Protein AF-A0A842NK48-F1 (afdb_monomer_lite)

Secondary structure (DSSP, 8-state):
--HHHHHHHHHHHHHHHHHHHHHHHHHH--HHHHHHHHHHHHHHHHHHHHHHHHHHHTSPP-TT-TT-TTHHHHHHHHHHHHHHHHHHHHHHHHHHHHHHS----TTHHHHHHHHHHHHHHHHHHHTT--

Sequence (130 aa):
MDNRVAALVAVGGGLVIFAVKLGAWYISGSIALLSDALESIINIVASCLMLYSVYVSARPADDEHHYGHQKVEYITSLAEGGLIITAAIFIIHTALERLSKPVPITSVGSAVGINLFATALNGGQGSTDT

Foldseek 3Di:
DPPVVLLVCQLVLLVVLLVLLVVLCVVQVDLVSVLVSLVSVLSNQLSVQVVVLVVQQPDDDDPVHPPGSNCSNVVSVVVSVVSNVVSVVVSVVVVVVCVVPPDPRDCPPVSVVSVVVSVVSVVVSVVVPD

Radius of gyration: 18.39 Å; chains: 1; bounding box: 35×31×52 Å

pLDDT: mean 70.14, std 11.09, range [41.75, 91.06]

Structure (mmCIF, N/CA/C/O backbone):
data_AF-A0A842NK48-F1
#
_entry.id   AF-A0A842NK48-F1
#
loop_
_atom_site.group_PDB
_atom_site.id
_atom_site.type_symbol
_atom_site.label_atom_id
_atom_site.label_alt_id
_atom_site.label_comp_id
_atom_site.label_asym_id
_atom_site.label_entity_id
_atom_site.label_seq_id
_atom_site.pdbx_PDB_ins_code
_atom_site.Cartn_x
_atom_site.Cartn_y
_atom_site.Cartn_z
_atom_site.occupancy
_atom_site.B_iso_or_equiv
_atom_site.auth_seq_id
_atom_site.auth_comp_id
_atom_site.auth_asym_id
_atom_site.auth_atom_id
_atom_site.pdbx_PDB_model_num
ATOM 1 N N . MET A 1 1 ? 12.070 -18.697 -14.644 1.00 51.22 1 MET A N 1
ATOM 2 C CA . MET A 1 1 ? 10.630 -18.397 -14.802 1.00 51.22 1 MET A CA 1
ATOM 3 C C . MET A 1 1 ? 10.512 -17.213 -15.739 1.00 51.22 1 MET A C 1
ATOM 5 O O . MET A 1 1 ? 11.303 -16.292 -15.602 1.00 51.22 1 MET A O 1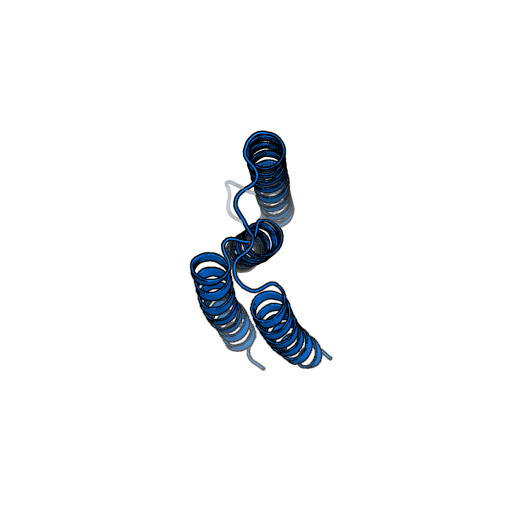
ATOM 9 N N . ASP A 1 2 ? 9.599 -17.245 -16.708 1.00 57.53 2 ASP A N 1
ATOM 10 C CA . ASP A 1 2 ? 9.408 -16.110 -17.617 1.00 57.53 2 ASP A CA 1
ATOM 11 C C . ASP A 1 2 ? 8.934 -14.883 -16.821 1.00 57.53 2 ASP A C 1
ATOM 13 O O . ASP A 1 2 ? 7.973 -14.990 -16.057 1.00 57.53 2 ASP A O 1
ATOM 17 N N . ASN A 1 3 ? 9.556 -13.709 -17.014 1.00 62.31 3 ASN A N 1
ATOM 18 C CA . ASN A 1 3 ? 9.243 -12.466 -16.275 1.00 62.31 3 ASN A CA 1
ATOM 19 C C . ASN A 1 3 ? 7.747 -12.088 -16.286 1.00 62.31 3 ASN A C 1
ATOM 21 O O . ASN A 1 3 ? 7.265 -11.385 -15.402 1.00 62.31 3 ASN A O 1
ATOM 25 N N . ARG A 1 4 ? 6.986 -12.574 -17.273 1.00 58.25 4 ARG A N 1
ATOM 26 C CA . ARG A 1 4 ? 5.536 -12.359 -17.392 1.00 58.25 4 ARG A CA 1
ATOM 27 C C . ARG A 1 4 ? 4.717 -13.191 -16.400 1.00 58.25 4 ARG A C 1
ATOM 29 O O . ARG A 1 4 ? 3.675 -12.733 -15.946 1.00 58.25 4 ARG A O 1
ATOM 36 N N . VAL A 1 5 ? 5.184 -14.392 -16.058 1.00 62.44 5 VAL A N 1
ATOM 37 C CA . VAL A 1 5 ? 4.518 -15.281 -15.093 1.00 62.44 5 VAL A CA 1
ATOM 38 C C . VAL A 1 5 ? 4.734 -14.766 -13.672 1.00 62.44 5 VAL A C 1
ATOM 40 O O . VAL A 1 5 ? 3.776 -14.709 -12.910 1.00 62.44 5 VAL A O 1
ATOM 43 N N . ALA A 1 6 ? 5.944 -14.300 -13.342 1.00 60.44 6 ALA A N 1
ATOM 44 C CA . ALA A 1 6 ? 6.236 -13.679 -12.044 1.00 60.44 6 ALA A CA 1
ATOM 45 C C . ALA A 1 6 ? 5.360 -12.435 -11.794 1.00 60.44 6 ALA A C 1
ATOM 47 O O . ALA A 1 6 ? 4.741 -12.305 -10.741 1.00 60.44 6 ALA A O 1
ATOM 48 N N . ALA A 1 7 ? 5.208 -11.579 -12.809 1.00 61.34 7 ALA A N 1
ATOM 49 C CA . ALA A 1 7 ? 4.337 -10.408 -12.750 1.00 61.34 7 ALA A CA 1
ATOM 50 C C . ALA A 1 7 ? 2.853 -10.749 -12.526 1.00 61.34 7 ALA A C 1
ATOM 52 O O . ALA A 1 7 ? 2.180 -10.112 -11.717 1.00 61.34 7 ALA A O 1
ATOM 53 N N . LEU A 1 8 ? 2.331 -11.760 -13.228 1.00 65.44 8 LEU A N 1
ATOM 54 C CA . LEU A 1 8 ? 0.943 -12.206 -13.066 1.00 65.44 8 LEU A CA 1
ATOM 55 C C . LEU A 1 8 ? 0.695 -12.826 -11.686 1.00 65.44 8 LEU A C 1
ATOM 57 O O . LEU A 1 8 ? -0.366 -12.606 -11.102 1.00 65.44 8 LEU A O 1
ATOM 61 N N . VAL A 1 9 ? 1.671 -13.566 -11.155 1.00 64.19 9 VAL A N 1
ATOM 62 C CA . VAL A 1 9 ? 1.609 -14.148 -9.808 1.00 64.19 9 VAL A CA 1
ATOM 63 C C . VAL A 1 9 ? 1.626 -13.055 -8.739 1.00 64.19 9 VAL A C 1
ATOM 65 O O . VAL A 1 9 ? 0.810 -13.116 -7.823 1.00 64.19 9 VAL A O 1
ATOM 68 N N . ALA A 1 10 ? 2.459 -12.021 -8.885 1.00 65.12 10 ALA A N 1
ATOM 69 C CA . ALA A 1 10 ? 2.510 -10.894 -7.952 1.00 65.12 10 ALA A CA 1
ATOM 70 C C . ALA A 1 10 ? 1.188 -10.103 -7.919 1.00 65.12 10 ALA A C 1
ATOM 72 O O . ALA A 1 10 ? 0.630 -9.849 -6.851 1.00 65.12 10 ALA A O 1
ATOM 73 N N . VAL A 1 11 ? 0.629 -9.773 -9.089 1.00 68.06 11 VAL A N 1
ATOM 74 C CA . VAL A 1 11 ? -0.648 -9.041 -9.180 1.00 68.06 11 VAL A CA 1
ATOM 75 C C . VAL A 1 11 ? -1.814 -9.890 -8.663 1.00 68.06 11 VAL A C 1
ATOM 77 O O . VAL A 1 11 ? -2.646 -9.400 -7.897 1.00 68.06 11 VAL A O 1
ATOM 80 N N . GLY A 1 12 ? -1.868 -11.171 -9.040 1.00 74.38 12 GLY A N 1
ATOM 81 C CA . GLY A 1 12 ? -2.905 -12.098 -8.585 1.00 74.38 12 GLY A CA 1
ATOM 82 C C . GLY A 1 12 ? -2.847 -12.361 -7.077 1.00 74.38 12 GLY A C 1
ATOM 83 O O . GLY A 1 12 ? -3.878 -12.319 -6.403 1.00 74.38 12 GLY A O 1
ATOM 84 N N . GLY A 1 13 ? -1.644 -12.569 -6.536 1.00 72.06 13 GLY A N 1
ATOM 85 C CA . GLY A 1 13 ? -1.399 -12.742 -5.106 1.00 72.06 13 GLY A CA 1
ATOM 86 C C . GLY A 1 13 ? -1.798 -11.509 -4.299 1.00 72.06 13 GLY A C 1
ATOM 87 O O . GLY A 1 13 ? -2.508 -11.636 -3.299 1.00 72.06 13 GLY A O 1
ATOM 88 N N . GLY A 1 14 ? -1.437 -10.314 -4.775 1.00 69.38 14 GLY A N 1
ATOM 89 C CA . GLY A 1 14 ? -1.831 -9.048 -4.157 1.00 69.38 14 GLY A CA 1
ATOM 90 C C . GLY A 1 14 ? -3.351 -8.872 -4.089 1.00 69.38 14 GLY A C 1
ATOM 91 O O . GLY A 1 14 ? -3.884 -8.543 -3.030 1.00 69.38 14 GLY A O 1
ATOM 92 N N . LEU A 1 15 ? -4.069 -9.168 -5.177 1.00 73.38 15 LEU A N 1
ATOM 93 C CA . LEU A 1 15 ? -5.535 -9.084 -5.242 1.00 73.38 15 LEU A CA 1
ATOM 94 C C . LEU A 1 15 ? -6.238 -10.001 -4.232 1.00 73.38 15 LEU A C 1
ATOM 96 O O . LEU A 1 15 ? -7.202 -9.588 -3.586 1.00 73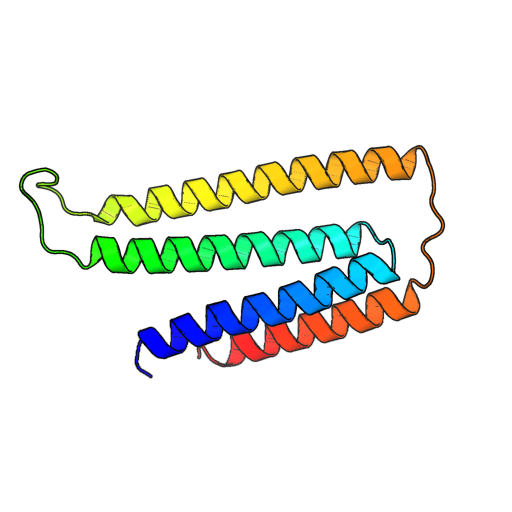.38 15 LEU A O 1
ATOM 100 N N . VAL A 1 16 ? -5.744 -11.230 -4.066 1.00 74.81 16 VAL A N 1
ATOM 101 C CA . VAL A 1 16 ? -6.288 -12.182 -3.086 1.00 74.81 16 VAL A CA 1
ATOM 102 C C . VAL A 1 16 ? -6.067 -11.670 -1.663 1.00 74.81 16 VAL A C 1
ATOM 104 O O . VAL A 1 16 ? -6.993 -11.671 -0.852 1.00 74.81 16 VAL A O 1
ATOM 107 N N . ILE A 1 17 ? -4.864 -11.178 -1.364 1.00 70.94 17 ILE A N 1
ATOM 108 C CA . ILE A 1 17 ? -4.524 -10.648 -0.038 1.00 70.94 17 ILE A CA 1
ATOM 109 C C . ILE A 1 17 ? -5.347 -9.399 0.275 1.00 70.94 17 ILE A C 1
ATOM 111 O O . ILE A 1 17 ? -5.873 -9.266 1.381 1.00 70.94 17 ILE A O 1
ATOM 115 N N . PHE A 1 18 ? -5.536 -8.523 -0.708 1.00 72.31 18 PHE A N 1
ATOM 116 C CA . PHE A 1 18 ? -6.404 -7.365 -0.577 1.00 72.31 18 PHE A CA 1
ATOM 117 C C . PHE A 1 18 ? -7.849 -7.762 -0.246 1.00 72.31 18 PHE A C 1
ATOM 119 O O . PHE A 1 18 ? -8.419 -7.231 0.706 1.00 72.31 18 PHE A O 1
ATOM 126 N N . ALA A 1 19 ? -8.426 -8.734 -0.962 1.00 74.06 19 ALA A N 1
ATOM 127 C CA . ALA A 1 19 ? -9.785 -9.206 -0.700 1.00 74.06 19 ALA A CA 1
ATOM 128 C C . ALA A 1 19 ? -9.942 -9.779 0.723 1.00 74.06 19 ALA A C 1
ATOM 130 O O . ALA A 1 19 ? -10.929 -9.490 1.405 1.00 74.06 19 ALA A O 1
ATOM 131 N N . VAL A 1 20 ? -8.947 -10.535 1.201 1.00 72.00 20 VAL A N 1
ATOM 132 C CA . VAL A 1 20 ? -8.923 -11.076 2.571 1.00 72.00 20 VAL A CA 1
ATOM 133 C C . VAL A 1 20 ? -8.861 -9.952 3.608 1.00 72.00 20 VAL A C 1
ATOM 135 O O . VAL A 1 20 ? -9.653 -9.947 4.551 1.00 72.00 20 VAL A O 1
ATOM 138 N N . LYS A 1 21 ? -7.968 -8.971 3.429 1.00 68.81 21 LYS A N 1
ATOM 139 C CA . LYS A 1 21 ? -7.821 -7.835 4.353 1.00 68.81 21 LYS A CA 1
ATOM 140 C C . LYS A 1 21 ? -9.057 -6.933 4.370 1.00 68.81 21 LYS A C 1
ATOM 142 O O . LYS A 1 21 ? -9.474 -6.494 5.441 1.00 68.81 21 LYS A O 1
ATOM 147 N N . LEU A 1 22 ? -9.687 -6.709 3.215 1.00 71.31 22 LEU A N 1
ATOM 148 C CA . LEU A 1 22 ? -10.922 -5.930 3.114 1.00 71.31 22 LEU A CA 1
ATOM 149 C C . LEU A 1 22 ? -12.077 -6.614 3.863 1.00 71.31 22 LEU A C 1
ATOM 151 O O . LEU A 1 22 ? -12.805 -5.960 4.610 1.00 71.31 22 LEU A O 1
ATOM 155 N N . GLY A 1 23 ? -12.207 -7.938 3.721 1.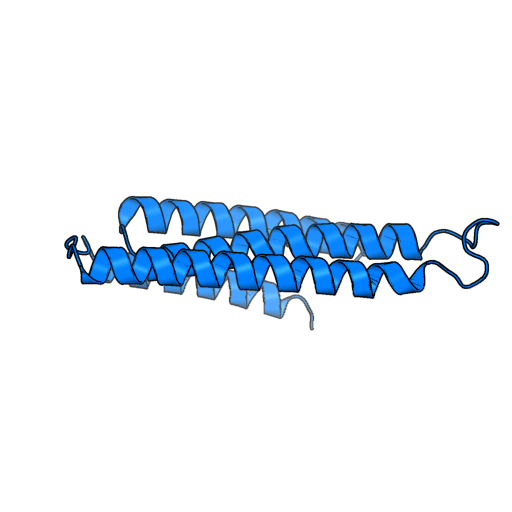00 65.94 23 GLY A N 1
ATOM 156 C CA . GLY A 1 23 ? -13.166 -8.735 4.487 1.00 65.94 23 GLY A CA 1
ATOM 157 C C . GLY A 1 23 ? -12.885 -8.695 5.992 1.00 65.94 23 GLY A C 1
ATOM 158 O O . GLY A 1 23 ? -13.801 -8.501 6.791 1.00 65.94 23 GLY A O 1
ATOM 159 N N . ALA A 1 24 ? -11.613 -8.793 6.386 1.00 65.62 24 ALA A N 1
ATOM 160 C CA . ALA A 1 24 ? -11.186 -8.686 7.780 1.00 65.62 24 ALA A CA 1
ATOM 161 C C . ALA A 1 24 ? -11.553 -7.328 8.392 1.00 65.62 24 ALA A C 1
ATOM 163 O O . ALA A 1 24 ? -12.071 -7.264 9.509 1.00 65.62 24 ALA A O 1
ATOM 164 N N . TRP A 1 25 ? -11.315 -6.241 7.653 1.00 66.12 25 TRP A N 1
ATOM 165 C CA . TRP A 1 25 ? -11.697 -4.894 8.059 1.00 66.12 25 TRP A CA 1
ATOM 166 C C . TRP A 1 25 ? -13.212 -4.757 8.219 1.00 66.12 25 TRP A C 1
ATOM 168 O O . TRP A 1 25 ? -13.659 -4.267 9.257 1.00 66.12 25 TRP A O 1
ATOM 178 N N . TYR A 1 26 ? -13.991 -5.220 7.236 1.00 66.25 26 TYR A N 1
ATOM 179 C CA . TYR A 1 26 ? -15.452 -5.121 7.265 1.00 66.25 26 TYR A CA 1
ATOM 180 C C . TYR A 1 26 ? -16.053 -5.832 8.485 1.00 66.25 26 TYR A C 1
ATOM 182 O O . TYR A 1 26 ? -16.981 -5.323 9.108 1.00 66.25 26 TYR A O 1
ATOM 190 N N . ILE A 1 27 ? -15.485 -6.980 8.866 1.00 63.78 27 ILE A N 1
ATOM 191 C CA . ILE A 1 27 ? -15.962 -7.780 10.001 1.00 63.78 27 ILE A CA 1
ATOM 192 C C . ILE A 1 27 ? -15.469 -7.214 11.344 1.00 63.78 27 ILE A C 1
ATOM 194 O O . ILE A 1 27 ? -16.226 -7.175 12.311 1.00 63.78 27 ILE A O 1
ATOM 198 N N . SER A 1 28 ? -14.210 -6.774 11.433 1.00 64.31 28 SER A N 1
ATOM 199 C CA . SER A 1 28 ? -13.601 -6.334 12.699 1.00 64.31 28 SER A CA 1
ATOM 200 C C . SER A 1 28 ? -13.886 -4.869 13.045 1.00 64.31 28 SER A C 1
ATOM 202 O O . SER A 1 28 ? -13.842 -4.481 14.217 1.00 64.31 28 SER A O 1
ATOM 204 N N . GLY A 1 29 ? -14.105 -4.026 12.033 1.00 63.97 29 GLY A N 1
ATOM 205 C CA . GLY A 1 29 ? -14.179 -2.581 12.198 1.00 63.97 29 GLY A CA 1
ATOM 206 C C . GLY A 1 29 ? -12.898 -1.986 12.792 1.00 63.97 29 GLY A C 1
ATOM 207 O O . GLY A 1 29 ? -12.983 -0.993 13.508 1.00 63.97 29 GLY A O 1
ATOM 208 N N . SER A 1 30 ? -11.722 -2.582 12.569 1.00 68.06 30 SER A N 1
ATOM 209 C CA . SER A 1 30 ? -10.445 -2.102 13.119 1.00 68.06 30 SER A CA 1
ATOM 210 C C . SER A 1 30 ? -9.742 -1.130 12.170 1.00 68.06 30 SER A C 1
ATOM 212 O O . SER A 1 30 ? -9.548 -1.432 10.996 1.00 68.06 30 SER A O 1
ATOM 214 N N . ILE A 1 31 ? -9.290 0.015 12.689 1.00 72.12 31 ILE A N 1
ATOM 215 C CA . ILE A 1 31 ? -8.494 0.990 11.918 1.00 72.12 31 ILE A CA 1
ATOM 216 C C . ILE A 1 31 ? -7.132 0.399 11.530 1.00 72.12 31 ILE A C 1
ATOM 218 O O . ILE A 1 31 ? -6.621 0.692 10.456 1.00 72.12 31 ILE A O 1
ATOM 222 N N . ALA A 1 32 ? -6.565 -0.479 12.363 1.00 71.19 32 ALA A N 1
ATOM 223 C CA . ALA A 1 32 ? -5.307 -1.152 12.048 1.00 71.19 32 ALA A CA 1
ATOM 224 C C . ALA A 1 32 ? -5.451 -2.068 10.819 1.00 71.19 32 ALA A C 1
ATOM 226 O O . ALA A 1 32 ? -4.597 -2.057 9.940 1.00 71.19 32 ALA A O 1
ATOM 227 N N . LEU A 1 33 ? -6.573 -2.791 10.708 1.00 70.62 33 LEU A N 1
ATOM 228 C CA . LEU A 1 33 ? -6.872 -3.609 9.525 1.00 70.62 33 LEU A CA 1
ATOM 229 C C . LEU A 1 33 ? -7.201 -2.756 8.294 1.00 70.62 33 LEU A C 1
ATOM 231 O O . LEU A 1 33 ? -6.881 -3.156 7.180 1.00 70.62 33 LEU A O 1
ATOM 235 N N . LEU A 1 34 ? -7.806 -1.578 8.484 1.00 71.62 34 LEU A N 1
ATOM 236 C CA . LEU A 1 34 ? -8.013 -0.613 7.400 1.00 71.62 34 LEU A CA 1
ATOM 237 C C . LEU A 1 34 ? -6.676 -0.129 6.823 1.00 71.62 34 LEU A C 1
ATOM 239 O O . LEU A 1 34 ? -6.518 -0.090 5.607 1.00 71.62 34 LEU A O 1
ATOM 243 N N . SER A 1 35 ? -5.720 0.209 7.693 1.00 77.12 35 SER A N 1
ATOM 244 C CA . SER A 1 35 ? -4.364 0.611 7.299 1.00 77.12 35 SER A CA 1
ATOM 245 C C . SER A 1 35 ? -3.666 -0.488 6.501 1.00 77.12 35 SER A C 1
ATOM 247 O O . SER A 1 35 ? -3.138 -0.230 5.425 1.00 77.12 35 SER A O 1
ATOM 249 N N . ASP A 1 36 ? -3.723 -1.721 6.999 1.00 76.00 36 ASP A N 1
ATOM 250 C CA . ASP A 1 36 ? -3.105 -2.883 6.360 1.00 76.00 36 ASP A CA 1
ATOM 251 C C . ASP A 1 36 ? -3.749 -3.221 4.995 1.00 76.00 36 ASP A C 1
ATOM 253 O O . ASP A 1 36 ? -3.073 -3.629 4.045 1.00 76.00 36 ASP A O 1
ATOM 257 N N . ALA A 1 37 ? -5.066 -3.022 4.858 1.00 75.81 37 ALA A N 1
ATOM 258 C CA . ALA A 1 37 ? -5.772 -3.173 3.586 1.00 75.81 37 ALA A CA 1
ATOM 259 C C . ALA A 1 37 ? -5.382 -2.085 2.570 1.00 75.81 37 ALA A C 1
ATOM 261 O O . ALA A 1 37 ? -5.169 -2.399 1.397 1.00 75.81 37 ALA A O 1
ATOM 262 N N . LEU A 1 38 ? -5.267 -0.825 3.010 1.00 78.31 38 LEU A N 1
ATOM 263 C CA . LEU A 1 38 ? -4.821 0.295 2.171 1.00 78.31 38 LEU A CA 1
ATOM 264 C C . LEU A 1 38 ? -3.390 0.093 1.667 1.00 78.31 38 LEU A C 1
ATOM 266 O O . LEU A 1 38 ? -3.126 0.322 0.489 1.00 78.31 38 LEU A O 1
ATOM 270 N N . GLU A 1 39 ? -2.495 -0.396 2.522 1.00 81.12 39 GLU A N 1
ATOM 271 C CA . GLU A 1 39 ? -1.124 -0.743 2.144 1.00 81.12 39 GLU A CA 1
ATOM 272 C C . GLU A 1 39 ? -1.093 -1.800 1.029 1.00 81.12 39 GLU A C 1
ATOM 274 O O . GLU A 1 39 ? -0.407 -1.631 0.022 1.00 81.12 39 GLU A O 1
ATOM 279 N N . SER A 1 40 ? -1.918 -2.849 1.134 1.00 76.31 40 SER A N 1
ATOM 280 C CA . SER A 1 40 ? -2.033 -3.845 0.062 1.00 76.31 40 SER A CA 1
ATOM 281 C C . SER A 1 40 ? -2.553 -3.260 -1.257 1.00 76.31 40 SER A C 1
ATOM 283 O O . SER A 1 40 ? -2.071 -3.676 -2.308 1.00 76.31 40 SER A O 1
ATOM 285 N N . ILE A 1 41 ? -3.483 -2.294 -1.244 1.00 76.81 41 ILE A N 1
ATOM 286 C CA . ILE A 1 41 ? -3.914 -1.602 -2.478 1.00 76.81 41 ILE A CA 1
ATOM 287 C C . ILE A 1 41 ? -2.737 -0.864 -3.108 1.00 76.81 41 ILE A C 1
ATOM 289 O O . ILE A 1 41 ? -2.516 -0.981 -4.314 1.00 76.81 41 ILE A O 1
ATOM 293 N N . ILE A 1 42 ? -1.999 -0.099 -2.303 1.00 81.94 42 ILE A N 1
ATOM 294 C CA . ILE A 1 42 ? -0.866 0.695 -2.783 1.00 81.94 42 ILE A CA 1
ATOM 295 C C . ILE A 1 42 ? 0.166 -0.219 -3.434 1.00 81.94 42 ILE A C 1
ATOM 297 O O . ILE A 1 42 ? 0.562 0.052 -4.563 1.00 81.94 42 ILE A O 1
ATOM 301 N N . ASN A 1 43 ? 0.509 -1.340 -2.798 1.00 82.19 43 ASN A N 1
ATOM 302 C CA . ASN A 1 43 ? 1.471 -2.294 -3.349 1.00 82.19 43 ASN A CA 1
ATOM 303 C C . ASN A 1 43 ? 1.004 -2.905 -4.681 1.00 82.19 43 ASN A C 1
ATOM 305 O O . ASN A 1 43 ? 1.818 -3.104 -5.582 1.00 82.19 43 ASN A O 1
ATOM 309 N N . ILE A 1 44 ? -0.298 -3.170 -4.853 1.00 78.88 44 ILE A N 1
ATOM 310 C CA . ILE A 1 44 ? -0.847 -3.646 -6.136 1.00 78.88 44 ILE A CA 1
ATOM 311 C C . ILE A 1 44 ? -0.710 -2.564 -7.211 1.00 78.88 44 ILE A C 1
ATOM 313 O O . ILE A 1 44 ? -0.262 -2.850 -8.321 1.00 78.88 44 ILE A O 1
ATOM 317 N N . VAL A 1 45 ? -1.078 -1.319 -6.895 1.00 81.00 45 VAL A N 1
ATOM 318 C CA . VAL A 1 45 ? -0.975 -0.193 -7.836 1.00 81.00 45 VAL A CA 1
ATOM 319 C C . VAL A 1 45 ? 0.485 0.063 -8.206 1.00 81.00 45 VAL A C 1
ATOM 321 O O . VAL A 1 45 ? 0.794 0.184 -9.390 1.00 81.00 45 VAL A O 1
ATOM 324 N N . ALA A 1 46 ? 1.385 0.069 -7.224 1.00 80.44 46 ALA A N 1
ATOM 325 C CA . ALA A 1 46 ? 2.821 0.213 -7.419 1.00 80.44 46 ALA A CA 1
ATOM 326 C C . ALA A 1 46 ? 3.388 -0.903 -8.302 1.00 80.44 46 ALA A C 1
ATOM 328 O O . ALA A 1 46 ? 4.088 -0.618 -9.268 1.00 80.44 46 ALA A O 1
ATOM 329 N N . SER A 1 47 ? 3.004 -2.159 -8.056 1.00 76.94 47 SER A N 1
ATOM 330 C CA . SER A 1 47 ? 3.417 -3.303 -8.881 1.00 76.94 47 SER A CA 1
ATOM 331 C C . SER A 1 47 ? 2.935 -3.172 -10.330 1.00 76.94 47 SER A C 1
ATOM 333 O O . SER A 1 47 ? 3.694 -3.434 -11.263 1.00 76.94 47 SER A O 1
ATOM 335 N N . CYS A 1 48 ? 1.697 -2.717 -10.545 1.00 78.56 48 CYS A N 1
ATOM 336 C CA . CYS A 1 48 ? 1.160 -2.453 -11.882 1.00 78.56 48 CYS A CA 1
ATOM 337 C C . CYS A 1 48 ? 1.906 -1.316 -12.594 1.00 78.56 48 CYS A C 1
ATOM 339 O O . CYS A 1 48 ? 2.251 -1.449 -13.770 1.00 78.56 48 CYS A O 1
ATOM 341 N N . LEU A 1 49 ? 2.174 -0.210 -11.894 1.00 80.56 49 LEU A N 1
ATOM 342 C CA . LEU A 1 49 ? 2.938 0.912 -12.440 1.00 80.56 49 LEU A CA 1
ATOM 343 C C . LEU A 1 49 ? 4.383 0.504 -12.740 1.00 80.56 49 LEU A C 1
ATOM 345 O O . LEU A 1 49 ? 4.912 0.874 -13.783 1.00 80.56 49 LEU A O 1
ATOM 349 N N . MET A 1 50 ? 5.001 -0.307 -11.881 1.00 79.75 50 MET A N 1
ATOM 350 C CA . MET A 1 50 ? 6.349 -0.837 -12.080 1.00 79.75 50 MET A CA 1
ATOM 351 C C . MET A 1 50 ? 6.401 -1.744 -13.311 1.00 79.75 50 MET A C 1
ATOM 353 O O . MET A 1 50 ? 7.274 -1.591 -14.162 1.00 79.75 50 MET A O 1
ATOM 357 N N . LEU A 1 51 ? 5.419 -2.635 -13.472 1.00 76.31 51 LEU A N 1
ATOM 358 C CA . LEU A 1 51 ? 5.308 -3.479 -14.659 1.00 76.31 51 LEU A CA 1
ATOM 359 C C . LEU A 1 51 ? 5.165 -2.643 -15.937 1.00 76.31 51 LEU A C 1
ATOM 361 O O . LEU A 1 51 ? 5.803 -2.928 -16.954 1.00 76.31 51 LEU A O 1
ATOM 365 N N . TYR A 1 52 ? 4.342 -1.595 -15.878 1.00 77.19 52 TYR A N 1
ATOM 366 C CA . TYR A 1 52 ? 4.177 -0.650 -16.974 1.00 77.19 52 TYR A CA 1
ATOM 367 C C . TYR A 1 52 ? 5.480 0.108 -17.266 1.00 77.19 52 TYR A C 1
ATOM 369 O O . TYR A 1 52 ? 5.873 0.219 -18.425 1.00 77.19 52 TYR A O 1
ATOM 377 N N . SER A 1 53 ? 6.193 0.552 -16.229 1.00 76.06 53 SER A N 1
ATOM 378 C CA . SER A 1 53 ? 7.491 1.219 -16.339 1.00 76.06 53 SER A CA 1
ATOM 379 C C . SER A 1 53 ? 8.527 0.335 -17.028 1.00 76.06 53 SER A C 1
ATOM 381 O O . SER A 1 53 ? 9.190 0.788 -17.960 1.00 76.06 53 SER A O 1
ATOM 383 N N . VAL A 1 54 ? 8.622 -0.943 -16.649 1.00 75.62 54 VAL A N 1
ATOM 384 C CA . VAL A 1 54 ? 9.519 -1.916 -17.291 1.00 75.62 54 VAL A CA 1
ATOM 385 C C . VAL A 1 54 ? 9.140 -2.122 -18.758 1.00 75.62 54 VAL A C 1
ATOM 387 O O . VAL A 1 54 ? 10.013 -2.144 -19.624 1.00 75.62 54 VAL A O 1
ATOM 390 N N . TYR A 1 55 ? 7.845 -2.227 -19.068 1.00 74.62 55 TYR A N 1
ATOM 391 C CA . TYR A 1 55 ? 7.372 -2.369 -20.447 1.00 74.62 55 TYR A CA 1
ATOM 392 C C . TYR A 1 55 ? 7.705 -1.146 -21.316 1.00 74.62 55 TYR A C 1
ATOM 394 O O . TYR A 1 55 ? 8.147 -1.302 -22.455 1.00 74.62 55 TYR A O 1
ATOM 402 N N . VAL A 1 56 ? 7.513 0.064 -20.787 1.00 70.88 56 VAL A N 1
ATOM 403 C CA . VAL A 1 56 ? 7.828 1.320 -21.483 1.00 70.88 56 VAL A CA 1
ATOM 404 C C . VAL A 1 56 ? 9.340 1.509 -21.615 1.00 70.88 56 VAL A C 1
ATOM 406 O O . VAL A 1 56 ? 9.816 1.868 -22.688 1.00 70.88 56 VAL A O 1
ATOM 409 N N . SER A 1 57 ? 10.105 1.190 -20.572 1.00 67.25 57 SER A N 1
ATOM 410 C CA . SER A 1 57 ? 11.571 1.286 -20.564 1.00 67.25 57 SER A CA 1
ATOM 411 C C . SER A 1 57 ? 12.241 0.286 -21.508 1.00 67.25 57 SER A C 1
ATOM 413 O O . SER A 1 57 ? 13.344 0.541 -21.983 1.00 67.25 57 SER A O 1
ATOM 415 N N . ALA A 1 58 ? 11.571 -0.829 -21.817 1.00 65.81 58 ALA A N 1
ATOM 416 C CA . ALA A 1 58 ? 12.025 -1.818 -22.792 1.00 65.81 58 ALA A CA 1
ATOM 417 C C . ALA A 1 58 ? 11.758 -1.418 -24.259 1.00 65.81 58 ALA A C 1
ATOM 419 O O . ALA A 1 58 ? 12.176 -2.143 -25.166 1.00 65.81 58 ALA A O 1
ATOM 420 N N . ARG A 1 59 ? 11.064 -0.298 -24.529 1.00 62.25 59 ARG A N 1
ATOM 421 C CA . ARG A 1 59 ? 10.876 0.202 -25.900 1.00 62.25 59 ARG A CA 1
ATOM 422 C C . ARG A 1 59 ? 12.148 0.905 -26.407 1.00 62.25 59 ARG A C 1
ATOM 424 O O . ARG A 1 59 ? 12.775 1.640 -25.643 1.00 62.25 59 ARG A O 1
ATOM 431 N N . PRO A 1 60 ? 12.536 0.694 -27.683 1.00 55.22 60 PRO A N 1
ATOM 432 C CA . PRO A 1 60 ? 13.695 1.358 -28.279 1.00 55.22 60 PRO A CA 1
ATOM 433 C C . PRO A 1 60 ? 13.517 2.884 -28.282 1.00 55.22 60 PRO A C 1
ATOM 435 O O . PRO A 1 60 ? 12.393 3.379 -28.225 1.00 55.22 60 PRO A O 1
ATOM 438 N N . ALA A 1 61 ? 14.631 3.620 -28.315 1.00 54.88 61 ALA A N 1
ATOM 439 C CA . ALA A 1 61 ? 14.624 5.081 -28.291 1.00 54.88 61 ALA A CA 1
ATOM 440 C C . ALA A 1 61 ? 13.808 5.664 -29.466 1.00 54.88 61 ALA A C 1
ATOM 442 O O . ALA A 1 61 ? 13.966 5.234 -30.607 1.00 54.88 61 ALA A O 1
ATOM 443 N N . ASP A 1 62 ? 12.940 6.623 -29.143 1.00 57.69 62 ASP A N 1
ATOM 444 C CA . ASP A 1 62 ? 12.073 7.396 -30.043 1.00 57.69 62 ASP A CA 1
ATOM 445 C C . ASP A 1 62 ? 12.676 8.807 -30.212 1.00 57.69 62 ASP A C 1
ATOM 447 O O . ASP A 1 62 ? 13.355 9.294 -29.301 1.00 57.69 62 ASP A O 1
ATOM 451 N N . ASP A 1 63 ? 12.416 9.465 -31.343 1.00 55.16 63 ASP A N 1
ATOM 452 C CA . ASP A 1 63 ? 12.774 10.859 -31.630 1.00 55.16 63 ASP A CA 1
ATOM 453 C C . ASP A 1 63 ? 12.312 11.848 -30.533 1.00 55.16 63 ASP A C 1
ATOM 455 O O . ASP A 1 63 ? 13.016 12.827 -30.258 1.00 55.16 63 ASP A O 1
ATOM 459 N N . GLU A 1 64 ? 11.196 11.582 -29.836 1.00 57.72 64 GLU A N 1
ATOM 460 C CA . GLU A 1 64 ? 10.740 12.390 -28.688 1.00 57.72 64 GLU A CA 1
ATOM 461 C C . GLU A 1 64 ? 11.598 12.208 -27.415 1.00 57.72 64 GLU A C 1
ATOM 463 O O . GLU A 1 64 ? 11.610 13.084 -26.549 1.00 57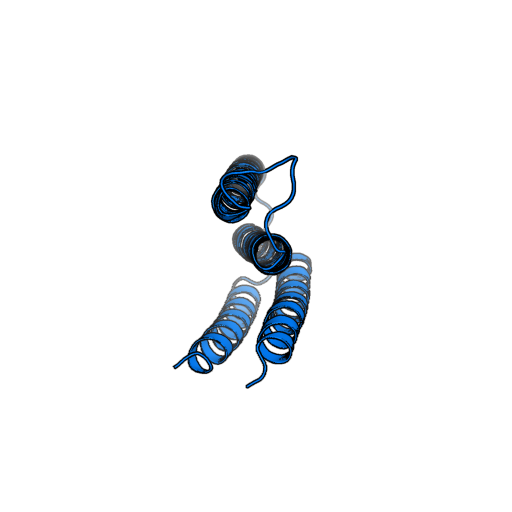.72 64 GLU A O 1
ATOM 468 N N . HIS A 1 65 ? 12.362 11.113 -27.285 1.00 55.19 65 HIS A N 1
ATOM 469 C CA . HIS A 1 65 ? 13.153 10.787 -26.088 1.00 55.19 65 HIS A CA 1
ATOM 470 C C . HIS A 1 65 ? 14.569 10.288 -26.427 1.00 55.19 65 HIS A C 1
ATOM 472 O O . HIS A 1 65 ? 14.953 9.156 -26.123 1.00 55.19 65 HIS A O 1
ATOM 478 N N . HIS A 1 66 ? 15.394 11.196 -26.953 1.00 49.75 66 HIS A N 1
ATOM 479 C CA . HIS A 1 66 ? 16.797 10.965 -27.333 1.00 49.75 66 HIS A CA 1
ATOM 480 C C . HIS A 1 66 ? 17.719 10.390 -26.226 1.00 49.75 66 HIS A C 1
ATOM 482 O O . HIS A 1 66 ? 18.762 9.825 -26.546 1.00 49.75 66 HIS A O 1
ATOM 488 N N . TYR A 1 67 ? 17.359 10.505 -24.937 1.00 53.69 67 TYR A N 1
ATOM 489 C CA . TYR A 1 67 ? 18.147 9.996 -23.794 1.00 53.69 67 TYR A CA 1
ATOM 490 C C . TYR A 1 67 ? 17.590 8.700 -23.159 1.00 53.69 67 TYR A C 1
ATOM 492 O O . TYR A 1 67 ? 18.138 8.229 -22.164 1.00 53.69 67 TYR A O 1
ATOM 500 N N . GLY A 1 68 ? 16.529 8.107 -23.723 1.00 55.72 68 GLY A N 1
ATOM 501 C CA . GLY A 1 68 ? 15.924 6.853 -23.251 1.00 55.72 68 GLY A CA 1
ATOM 502 C C . GLY A 1 68 ? 14.850 7.008 -22.158 1.00 55.72 68 GLY A C 1
ATOM 503 O O . GLY A 1 68 ? 14.787 8.000 -21.434 1.00 55.72 68 GLY A O 1
ATOM 504 N N . HIS A 1 69 ? 13.996 5.987 -22.018 1.00 63.97 69 HIS A N 1
ATOM 505 C CA . HIS A 1 69 ? 12.825 5.955 -21.119 1.00 63.97 69 HIS A CA 1
ATOM 506 C C . HIS A 1 69 ? 13.150 5.640 -19.643 1.00 63.97 69 HIS A C 1
ATOM 508 O O . HIS A 1 69 ? 12.253 5.433 -18.831 1.00 63.97 69 HIS A O 1
ATOM 514 N N . GLN A 1 70 ? 14.424 5.662 -19.253 1.00 57.19 70 GLN A N 1
ATOM 515 C CA . GLN A 1 70 ? 14.888 5.295 -17.904 1.00 57.19 70 GLN A CA 1
ATOM 516 C C . GLN A 1 70 ? 14.330 6.205 -16.787 1.00 57.19 70 GLN A C 1
ATOM 518 O O . GLN A 1 70 ? 14.337 5.837 -15.618 1.00 57.19 70 GLN A O 1
ATOM 523 N N . LYS A 1 71 ? 13.793 7.389 -17.123 1.00 65.44 71 LYS A N 1
ATOM 524 C CA . LYS A 1 71 ? 13.131 8.290 -16.157 1.00 65.44 71 LYS A CA 1
ATOM 525 C C . LYS A 1 71 ? 11.746 7.814 -15.697 1.00 65.44 71 LYS A C 1
ATOM 527 O O . LYS A 1 71 ? 11.243 8.333 -14.703 1.00 65.44 71 LYS A O 1
ATOM 532 N N . VAL A 1 72 ? 11.125 6.857 -16.390 1.00 72.75 72 VAL A N 1
ATOM 533 C CA . VAL A 1 72 ? 9.763 6.383 -16.075 1.00 72.75 72 VAL A CA 1
ATOM 534 C C . VAL A 1 72 ? 9.715 5.641 -14.732 1.00 72.75 72 VAL A C 1
ATOM 536 O O . VAL A 1 72 ? 8.722 5.735 -14.007 1.00 72.75 72 VAL A O 1
ATOM 539 N N . GLU A 1 73 ? 10.815 4.997 -14.339 1.00 73.12 73 GLU A N 1
ATOM 540 C CA . GLU A 1 73 ? 10.941 4.330 -13.039 1.00 73.12 73 GLU A CA 1
ATOM 541 C C . GLU A 1 73 ? 10.854 5.332 -11.878 1.00 73.12 73 GLU A C 1
ATOM 543 O O . GLU A 1 73 ? 10.051 5.154 -10.965 1.00 73.12 73 GLU A O 1
ATOM 548 N N . TYR A 1 74 ? 11.559 6.464 -11.975 1.00 80.19 74 TYR A N 1
ATOM 549 C CA . TYR A 1 74 ? 11.485 7.530 -10.971 1.00 80.19 74 TYR A CA 1
ATOM 550 C C . TYR A 1 74 ? 10.082 8.134 -10.842 1.00 80.19 74 TYR A C 1
ATOM 552 O O . TYR A 1 74 ? 9.638 8.419 -9.731 1.00 80.19 74 TYR A O 1
ATOM 560 N N . ILE A 1 75 ? 9.369 8.320 -11.959 1.00 81.94 75 ILE A N 1
ATOM 561 C CA . ILE A 1 75 ? 7.981 8.816 -11.944 1.00 81.94 75 ILE A CA 1
ATOM 562 C C . ILE A 1 75 ? 7.061 7.816 -11.238 1.00 81.94 75 ILE A C 1
ATOM 564 O O . ILE A 1 75 ? 6.177 8.215 -10.481 1.00 81.94 75 ILE A O 1
ATOM 568 N N . THR A 1 76 ? 7.303 6.523 -11.441 1.00 81.31 76 THR A N 1
ATOM 569 C CA . THR A 1 76 ? 6.547 5.446 -10.799 1.00 81.31 76 THR A CA 1
ATOM 570 C C . THR A 1 76 ? 6.759 5.431 -9.284 1.00 81.31 76 THR A C 1
ATOM 572 O O . THR A 1 76 ? 5.779 5.424 -8.540 1.00 81.31 76 THR A O 1
ATOM 575 N N . SER A 1 77 ? 8.006 5.533 -8.814 1.00 83.12 77 SER A N 1
ATOM 576 C CA . SER A 1 77 ? 8.310 5.613 -7.377 1.00 83.12 77 SER A CA 1
ATOM 577 C C . SER A 1 77 ? 7.764 6.890 -6.724 1.00 83.12 77 SER A C 1
ATOM 579 O O . SER A 1 77 ? 7.299 6.860 -5.587 1.00 83.12 77 SER A O 1
ATOM 581 N N . LEU A 1 78 ? 7.775 8.021 -7.440 1.00 85.94 78 LEU A N 1
ATOM 582 C CA . LEU A 1 78 ? 7.147 9.268 -6.984 1.00 85.94 78 LEU A CA 1
ATOM 583 C C . LEU A 1 78 ? 5.626 9.125 -6.837 1.00 85.94 78 LEU A C 1
ATOM 585 O O . LEU A 1 78 ? 5.059 9.597 -5.850 1.00 85.94 78 LEU A O 1
ATOM 589 N N . ALA A 1 79 ? 4.969 8.470 -7.797 1.00 85.62 79 ALA A N 1
ATOM 590 C CA . ALA A 1 79 ? 3.534 8.210 -7.744 1.00 85.62 79 ALA A CA 1
ATOM 591 C C . ALA A 1 79 ? 3.168 7.295 -6.563 1.00 85.62 79 ALA A C 1
ATOM 593 O O . ALA A 1 79 ? 2.252 7.613 -5.805 1.00 85.62 79 ALA A O 1
ATOM 594 N N . GLU A 1 80 ? 3.917 6.208 -6.362 1.00 85.25 80 GLU A N 1
ATOM 595 C CA . GLU A 1 80 ? 3.759 5.310 -5.214 1.00 85.25 80 GLU A CA 1
ATOM 596 C C . GLU A 1 80 ? 3.931 6.054 -3.882 1.00 85.25 80 GLU A C 1
ATOM 598 O O . GLU A 1 80 ? 3.051 5.994 -3.022 1.00 85.25 80 GLU A O 1
ATOM 603 N N . GLY A 1 81 ? 5.004 6.838 -3.736 1.00 86.50 81 GLY A N 1
ATOM 604 C CA . GLY A 1 81 ? 5.237 7.644 -2.536 1.00 86.50 81 GLY A CA 1
ATOM 605 C C . GLY A 1 81 ? 4.091 8.618 -2.237 1.00 86.50 81 GLY A C 1
ATOM 606 O O . GLY A 1 81 ? 3.680 8.767 -1.085 1.00 86.50 81 GLY A O 1
ATOM 607 N N . GLY A 1 82 ? 3.512 9.237 -3.271 1.00 90.62 82 GLY A N 1
ATOM 608 C CA . GLY A 1 82 ? 2.339 10.105 -3.133 1.00 90.62 82 GLY A CA 1
ATOM 609 C C . GLY A 1 82 ? 1.088 9.368 -2.637 1.00 90.62 82 GLY A C 1
ATOM 610 O O . GLY A 1 82 ? 0.355 9.888 -1.786 1.00 90.62 82 GLY A O 1
ATOM 611 N N . LEU A 1 83 ? 0.858 8.142 -3.116 1.00 86.38 83 LEU A N 1
ATOM 612 C CA . LEU A 1 83 ? -0.247 7.294 -2.656 1.00 86.38 83 LEU A CA 1
ATOM 613 C C . LEU A 1 83 ? -0.080 6.901 -1.182 1.00 86.38 83 LEU A C 1
ATOM 615 O O . LEU A 1 83 ? -1.049 6.984 -0.424 1.00 86.38 83 LEU A O 1
ATOM 619 N N . ILE A 1 84 ? 1.142 6.564 -0.755 1.00 87.94 84 ILE A N 1
ATOM 620 C CA . ILE A 1 84 ? 1.461 6.248 0.647 1.00 87.94 84 ILE A CA 1
ATOM 621 C C . ILE A 1 84 ? 1.158 7.439 1.558 1.00 87.94 84 ILE A C 1
ATOM 623 O O . ILE A 1 84 ? 0.461 7.286 2.561 1.00 87.94 84 ILE A O 1
ATOM 627 N N . ILE A 1 85 ? 1.626 8.640 1.199 1.00 91.06 85 ILE A N 1
ATOM 628 C CA . ILE A 1 85 ? 1.379 9.856 1.990 1.00 91.06 85 ILE A CA 1
ATOM 629 C C . ILE A 1 85 ? -0.126 10.131 2.104 1.00 91.06 85 ILE A C 1
ATOM 631 O O . ILE A 1 85 ? -0.627 10.435 3.188 1.00 91.06 85 ILE A O 1
ATOM 635 N N . THR A 1 86 ? -0.861 9.980 1.002 1.00 88.38 86 THR A N 1
ATOM 636 C CA . THR A 1 86 ? -2.314 10.193 0.976 1.00 88.38 86 THR A CA 1
ATOM 637 C C . THR A 1 86 ? -3.041 9.204 1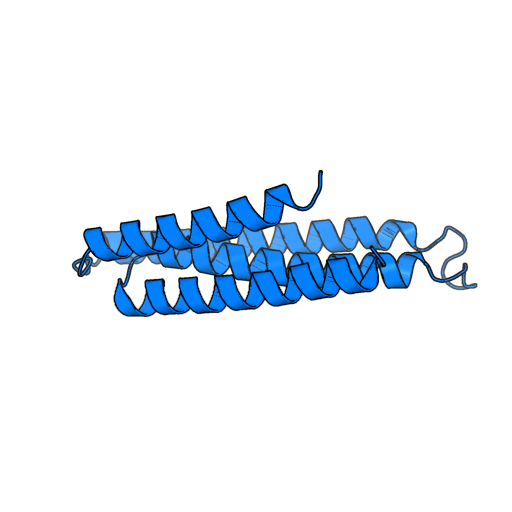.892 1.00 88.38 86 THR A C 1
ATOM 639 O O . THR A 1 86 ? -3.884 9.610 2.695 1.00 88.38 86 THR A O 1
ATOM 642 N N . ALA A 1 87 ? -2.689 7.917 1.830 1.00 84.38 87 ALA A N 1
ATOM 643 C CA . ALA A 1 87 ? -3.267 6.903 2.707 1.00 84.38 87 ALA A CA 1
ATOM 644 C C . ALA A 1 87 ? -2.924 7.153 4.181 1.00 84.38 87 ALA A C 1
ATOM 646 O O . ALA A 1 87 ? -3.802 7.039 5.036 1.00 84.38 87 ALA A O 1
ATOM 647 N N . ALA A 1 88 ? -1.691 7.567 4.484 1.00 86.50 88 ALA A N 1
ATOM 648 C CA . ALA A 1 88 ? -1.278 7.903 5.843 1.00 86.50 88 ALA A CA 1
ATOM 649 C C . ALA A 1 88 ? -2.124 9.046 6.430 1.00 86.50 88 ALA A C 1
ATOM 651 O O . ALA A 1 88 ? -2.628 8.925 7.547 1.00 86.50 88 ALA A O 1
ATOM 652 N N . ILE A 1 89 ? -2.351 10.122 5.666 1.00 90.19 89 ILE A N 1
ATOM 653 C CA . ILE A 1 89 ? -3.214 11.240 6.088 1.00 90.19 89 ILE A CA 1
ATOM 654 C C . ILE A 1 89 ? -4.644 10.749 6.356 1.00 90.19 89 ILE A C 1
ATOM 656 O O . ILE A 1 89 ? -5.236 11.093 7.382 1.00 90.19 89 ILE A O 1
ATOM 660 N N . PHE A 1 90 ? -5.190 9.910 5.474 1.00 85.94 90 PHE A N 1
ATOM 661 C CA . PHE A 1 90 ? -6.528 9.339 5.633 1.00 85.94 90 PHE A CA 1
ATOM 662 C C . PHE A 1 90 ? -6.656 8.463 6.894 1.00 85.94 90 PHE A C 1
ATOM 664 O O . PHE A 1 90 ? -7.639 8.570 7.637 1.00 85.94 90 PHE A O 1
ATOM 671 N N . ILE A 1 91 ? -5.649 7.633 7.181 1.00 84.44 91 ILE A N 1
ATOM 672 C CA . ILE A 1 91 ? -5.604 6.791 8.384 1.00 84.44 91 ILE A CA 1
ATOM 673 C C . ILE A 1 91 ? -5.530 7.657 9.641 1.00 84.44 91 ILE A C 1
ATOM 675 O O . ILE A 1 91 ? -6.277 7.406 10.586 1.00 84.44 91 ILE A O 1
ATOM 679 N N . ILE A 1 92 ? -4.685 8.695 9.651 1.00 85.62 92 ILE A N 1
ATOM 680 C CA . ILE A 1 92 ? -4.575 9.633 10.777 1.00 85.62 92 ILE A CA 1
ATOM 681 C C . ILE A 1 92 ? -5.924 10.304 11.040 1.00 85.62 92 ILE A C 1
ATOM 683 O O . ILE A 1 92 ? -6.380 10.323 12.182 1.00 85.62 92 ILE A O 1
ATOM 687 N N . HIS A 1 93 ? -6.601 10.796 10.000 1.00 86.06 93 HIS A N 1
ATOM 688 C CA . HIS A 1 93 ? -7.922 11.411 10.139 1.00 86.06 93 HIS A CA 1
ATOM 689 C C . HIS A 1 93 ? -8.938 10.437 10.756 1.00 86.06 93 HIS A C 1
ATOM 691 O O . HIS A 1 93 ? -9.594 10.752 11.748 1.00 86.06 93 HIS A O 1
ATOM 697 N N . THR A 1 94 ? -8.998 9.211 10.231 1.00 80.38 94 THR A N 1
ATOM 698 C CA . THR A 1 94 ? -9.890 8.154 10.733 1.00 80.38 94 THR A CA 1
ATOM 699 C C . THR A 1 94 ? -9.567 7.771 12.184 1.00 80.38 94 THR A C 1
ATOM 701 O O . THR A 1 94 ? -10.468 7.524 12.990 1.00 80.38 94 THR A O 1
ATOM 704 N N . ALA A 1 95 ? -8.282 7.736 12.546 1.00 81.00 95 ALA A N 1
ATOM 705 C CA . ALA A 1 95 ? -7.823 7.466 13.905 1.00 81.00 95 ALA A CA 1
ATOM 706 C C . ALA A 1 95 ? -8.246 8.568 14.885 1.00 81.00 95 ALA A C 1
ATOM 708 O O . ALA A 1 95 ? -8.732 8.256 15.974 1.00 81.00 95 ALA A O 1
ATOM 709 N N . LEU A 1 96 ? -8.129 9.839 14.490 1.00 83.50 96 LEU A N 1
ATOM 710 C CA . LEU A 1 96 ? -8.558 10.986 15.297 1.00 83.50 96 LEU A CA 1
ATOM 711 C C . LEU A 1 96 ? -10.079 10.999 15.520 1.00 83.50 96 LEU A C 1
ATOM 713 O O . LEU A 1 96 ? -10.542 11.218 16.645 1.00 83.50 96 LEU A O 1
ATOM 717 N N . GLU A 1 97 ? -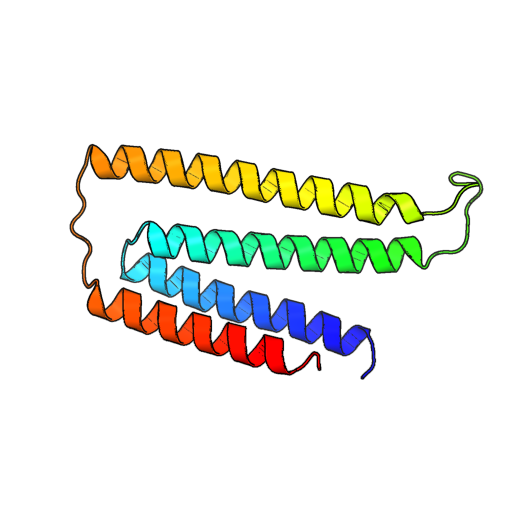10.868 10.699 14.485 1.00 80.81 97 GLU A N 1
ATOM 718 C CA . GLU A 1 97 ? -12.326 10.565 14.607 1.00 80.81 97 GLU A CA 1
ATOM 719 C C . GLU A 1 97 ? -12.720 9.454 15.585 1.00 80.81 97 GLU A C 1
ATOM 721 O O . GLU A 1 97 ? -13.605 9.638 16.424 1.00 80.81 97 GLU A O 1
ATOM 726 N N . ARG A 1 98 ? -12.034 8.310 15.527 1.00 73.94 98 ARG A N 1
ATOM 727 C CA . ARG A 1 98 ? -12.260 7.172 16.428 1.00 73.94 98 ARG A CA 1
ATOM 728 C C . ARG A 1 98 ? -11.832 7.428 17.863 1.00 73.94 98 ARG A C 1
ATOM 730 O O . ARG A 1 98 ? -12.468 6.900 18.772 1.00 73.94 98 ARG A O 1
ATOM 737 N N . LEU A 1 99 ? -10.802 8.243 18.071 1.00 76.50 99 LEU A N 1
ATOM 738 C CA . LEU A 1 99 ? -10.435 8.722 19.402 1.00 76.50 99 LEU A CA 1
ATOM 739 C C . LEU A 1 99 ? -11.558 9.583 20.001 1.00 76.50 99 LEU A C 1
ATOM 741 O O . LEU A 1 99 ? -11.844 9.492 21.191 1.00 76.50 99 LEU A O 1
ATOM 745 N N . SER A 1 100 ? -12.220 10.379 19.155 1.00 80.00 100 SER A N 1
ATOM 746 C CA . SER A 1 100 ? -13.325 11.262 19.552 1.00 80.00 100 SER A CA 1
ATOM 747 C C . SER A 1 100 ? -14.662 10.521 19.721 1.00 80.00 100 SER A C 1
ATOM 749 O O . SER A 1 100 ? -15.491 10.921 20.536 1.00 80.00 100 SER A O 1
ATOM 751 N N . LYS A 1 101 ? -14.887 9.434 18.967 1.00 71.88 101 LYS A N 1
ATOM 752 C CA . LYS A 1 101 ? -16.067 8.554 19.047 1.00 71.88 101 LYS A CA 1
ATOM 753 C C . LYS A 1 101 ? -15.629 7.085 19.147 1.00 71.88 101 LYS A C 1
ATOM 755 O O . LYS A 1 101 ? -15.515 6.416 18.114 1.00 71.88 101 LYS A O 1
ATOM 760 N N . PRO A 1 102 ? -15.409 6.559 20.367 1.00 65.38 102 PRO A N 1
ATOM 761 C CA . PRO A 1 102 ? -14.972 5.183 20.557 1.00 65.38 102 PRO A CA 1
ATOM 762 C C . PRO A 1 102 ? -16.045 4.205 20.065 1.00 65.38 102 PRO A C 1
ATOM 764 O O . PRO A 1 102 ? -17.089 4.034 20.691 1.00 65.38 102 PRO A O 1
ATOM 767 N N . VAL A 1 103 ? -15.794 3.554 18.932 1.00 63.78 103 VAL A N 1
ATOM 768 C CA . VAL A 1 103 ? -16.592 2.410 18.476 1.00 63.78 103 VAL A CA 1
ATOM 769 C C . VAL A 1 103 ? -15.982 1.150 19.094 1.00 63.78 103 VAL A C 1
ATOM 771 O O . VAL A 1 103 ? -14.778 0.935 18.913 1.00 63.78 103 VAL A O 1
ATOM 774 N N . PRO A 1 104 ? -16.756 0.311 19.810 1.00 61.47 104 PRO A N 1
ATOM 775 C CA . PRO A 1 104 ? -16.238 -0.929 20.370 1.00 61.47 104 PRO A CA 1
ATOM 776 C C . PRO A 1 104 ? -15.720 -1.833 19.248 1.00 61.47 104 PRO A C 1
ATOM 778 O O . PRO A 1 104 ? -16.437 -2.185 18.310 1.00 61.47 104 PRO A O 1
ATOM 781 N N . ILE A 1 105 ? -14.441 -2.192 19.344 1.00 59.62 105 ILE A N 1
ATOM 782 C CA . ILE A 1 105 ? -13.788 -3.129 18.429 1.00 59.62 105 ILE A CA 1
ATOM 783 C C . ILE A 1 105 ? -14.396 -4.503 18.695 1.00 59.62 105 ILE A C 1
ATOM 785 O O . ILE A 1 105 ? -14.133 -5.135 19.720 1.00 59.62 105 ILE A O 1
ATOM 789 N N . THR A 1 106 ? -15.271 -4.940 17.795 1.00 53.72 106 THR A N 1
ATOM 790 C CA . THR A 1 106 ? -15.984 -6.204 17.946 1.00 53.72 106 THR A CA 1
ATOM 791 C C . THR A 1 106 ? -14.999 -7.299 17.533 1.00 53.72 106 THR A C 1
ATOM 793 O O . THR A 1 106 ? -14.720 -7.480 16.356 1.00 53.72 106 THR A O 1
ATOM 796 N N . SER A 1 107 ? -14.402 -7.984 18.515 1.00 54.69 107 SER A N 1
ATOM 797 C CA . SER A 1 107 ? -13.487 -9.127 18.337 1.00 54.69 107 SER A CA 1
ATOM 798 C C . SER A 1 107 ? -12.047 -8.823 17.875 1.00 54.69 107 SER A C 1
ATOM 800 O O . SER A 1 107 ? -11.599 -9.242 16.803 1.00 54.69 107 SER A O 1
ATOM 802 N N . VAL A 1 108 ? -11.261 -8.205 18.768 1.00 59.28 108 VAL A N 1
ATOM 803 C CA . VAL A 1 108 ? -9.788 -8.092 18.652 1.00 59.28 108 VAL A CA 1
ATOM 804 C C . VAL A 1 108 ? -9.124 -9.459 18.402 1.00 59.28 108 VAL A C 1
ATOM 806 O O . VAL A 1 108 ? -8.194 -9.550 17.608 1.00 59.28 108 VAL A O 1
ATOM 809 N N . GLY A 1 109 ? -9.634 -10.540 19.009 1.00 64.69 109 GLY A N 1
ATOM 810 C CA . GLY A 1 109 ? -9.085 -11.892 18.834 1.00 64.69 109 GLY A CA 1
ATOM 811 C C . GLY A 1 109 ? -9.188 -12.419 17.398 1.00 64.69 109 GLY A C 1
ATOM 812 O O . GLY A 1 109 ? -8.211 -12.936 16.862 1.00 64.69 109 GLY A O 1
ATOM 813 N N . SER A 1 110 ? -10.338 -12.237 16.738 1.00 55.97 110 SER A N 1
ATOM 814 C CA . SER A 1 110 ? -10.492 -12.641 15.330 1.00 55.97 110 SER A CA 1
ATOM 815 C C . SER A 1 110 ? -9.692 -11.751 14.374 1.00 55.97 110 SER A C 1
ATOM 817 O O . SER A 1 110 ? -9.113 -12.246 13.412 1.00 55.97 110 SER A O 1
ATOM 819 N N . ALA A 1 111 ? -9.589 -10.455 14.683 1.00 58.34 111 ALA A N 1
ATOM 820 C CA . ALA A 1 111 ? -8.838 -9.482 13.897 1.00 58.34 111 ALA A CA 1
ATOM 821 C C . ALA A 1 111 ? -7.340 -9.813 13.843 1.00 58.34 111 ALA A C 1
ATOM 823 O O . ALA A 1 111 ? -6.734 -9.797 12.773 1.00 58.34 111 ALA A O 1
ATOM 824 N N . VAL A 1 112 ? -6.763 -10.166 14.996 1.00 67.31 112 VAL A N 1
ATOM 825 C CA . VAL A 1 112 ? -5.361 -10.591 15.104 1.00 67.31 112 VAL A CA 1
ATOM 826 C C . VAL A 1 112 ? -5.137 -11.910 14.364 1.00 67.31 112 VAL A C 1
ATOM 828 O O . VAL A 1 112 ? -4.167 -12.027 13.623 1.00 67.31 112 VAL A O 1
ATOM 831 N N . GLY A 1 113 ? -6.054 -12.877 14.489 1.00 69.44 113 GLY A N 1
ATOM 832 C CA . GLY A 1 113 ? -5.959 -14.152 13.771 1.00 69.44 113 GLY A CA 1
ATOM 833 C C . GLY A 1 113 ? -5.949 -13.991 12.247 1.00 69.44 113 GLY A C 1
ATOM 834 O O . GLY A 1 113 ? -5.127 -14.603 11.568 1.00 69.44 113 GLY A O 1
ATOM 835 N N . ILE A 1 114 ? -6.811 -13.124 11.706 1.00 65.06 114 ILE A N 1
ATOM 836 C CA . ILE A 1 114 ? -6.864 -12.866 10.260 1.00 65.06 114 ILE A CA 1
ATOM 837 C C . ILE A 1 114 ? -5.628 -12.087 9.789 1.00 65.06 114 ILE A C 1
ATOM 839 O O . ILE A 1 114 ? -5.079 -12.408 8.736 1.00 65.06 114 ILE A O 1
ATOM 843 N N . ASN A 1 115 ? -5.146 -11.111 10.566 1.00 66.19 115 ASN A N 1
ATOM 844 C CA . ASN A 1 115 ? -3.932 -10.366 10.221 1.00 66.19 115 ASN A CA 1
ATOM 845 C C . ASN A 1 115 ? -2.682 -11.264 10.229 1.00 66.19 115 ASN A C 1
ATOM 847 O O . ASN A 1 115 ? -1.874 -11.196 9.305 1.00 66.19 115 ASN A O 1
ATOM 851 N N . LEU A 1 116 ? -2.560 -12.166 11.208 1.00 73.06 116 LEU A N 1
ATOM 852 C CA . LEU A 1 116 ? -1.483 -13.158 11.253 1.00 73.06 116 LEU A CA 1
ATOM 853 C C . LEU A 1 116 ? -1.540 -14.111 10.056 1.00 73.06 116 LEU A C 1
ATOM 855 O O . LEU A 1 116 ? -0.506 -14.404 9.461 1.00 73.06 116 LEU A O 1
ATOM 859 N N . PHE A 1 117 ? -2.736 -14.555 9.663 1.00 72.44 117 PHE A N 1
ATOM 860 C CA . PHE A 1 117 ? -2.909 -15.400 8.482 1.00 72.44 117 PHE A CA 1
ATOM 861 C C . PHE A 1 117 ? -2.546 -14.661 7.184 1.00 72.44 117 PHE A C 1
ATOM 863 O O . PHE A 1 117 ? -1.804 -15.189 6.359 1.00 72.44 117 PHE A O 1
ATOM 870 N N . ALA A 1 118 ? -2.997 -13.413 7.021 1.00 63.44 118 ALA A N 1
ATOM 871 C CA . ALA A 1 118 ? -2.643 -12.577 5.874 1.00 63.44 118 ALA A CA 1
ATOM 872 C C . ALA A 1 118 ? -1.133 -12.279 5.816 1.00 63.44 118 ALA A C 1
ATOM 874 O O . ALA A 1 118 ? -0.531 -12.333 4.745 1.00 63.44 118 ALA A O 1
ATOM 875 N N . THR A 1 119 ? -0.505 -12.029 6.968 1.00 69.62 119 THR A N 1
ATOM 876 C CA . THR A 1 119 ? 0.948 -11.835 7.086 1.00 69.62 119 THR A CA 1
ATOM 877 C C . THR A 1 119 ? 1.712 -13.106 6.720 1.00 69.62 119 THR A C 1
ATOM 879 O O . THR A 1 119 ? 2.697 -13.033 5.992 1.00 69.62 119 THR A O 1
ATOM 882 N N . ALA A 1 120 ? 1.242 -14.280 7.152 1.00 76.06 120 ALA A N 1
ATOM 883 C CA . ALA A 1 120 ? 1.845 -15.559 6.782 1.00 76.06 120 ALA A CA 1
ATOM 884 C C . ALA A 1 120 ? 1.756 -15.826 5.268 1.00 76.06 120 ALA A C 1
ATOM 886 O O . ALA A 1 120 ? 2.726 -16.290 4.670 1.00 76.06 120 ALA A O 1
ATOM 887 N N . LEU A 1 121 ? 0.629 -15.482 4.632 1.00 69.69 121 LEU A N 1
ATOM 888 C CA . LEU A 1 121 ? 0.482 -15.567 3.175 1.00 69.69 121 LEU A CA 1
ATOM 889 C C . LEU A 1 121 ? 1.423 -14.605 2.437 1.00 69.69 121 LEU A C 1
ATOM 891 O O . LEU A 1 121 ? 2.022 -14.996 1.437 1.00 69.69 121 LEU A O 1
ATOM 895 N N . ASN A 1 122 ? 1.591 -13.380 2.945 1.00 66.38 122 ASN A N 1
ATOM 896 C CA . ASN A 1 122 ? 2.569 -12.424 2.415 1.00 66.38 122 ASN A CA 1
ATOM 897 C C . ASN A 1 122 ? 4.010 -12.947 2.552 1.00 66.38 122 ASN A C 1
ATOM 899 O O . ASN A 1 122 ? 4.771 -12.919 1.588 1.00 66.38 122 ASN A O 1
ATOM 903 N N . GLY A 1 123 ? 4.380 -13.475 3.723 1.00 64.00 123 GLY A N 1
ATOM 904 C CA . GLY A 1 123 ? 5.713 -14.036 3.965 1.00 64.00 123 GLY A CA 1
ATOM 905 C C . GLY A 1 123 ? 6.037 -15.239 3.073 1.00 64.00 123 GLY A C 1
ATOM 906 O O . GLY A 1 123 ? 7.169 -15.375 2.619 1.00 64.00 123 GLY A O 1
ATOM 907 N N . GLY A 1 124 ? 5.038 -16.073 2.764 1.00 58.88 124 GLY A N 1
ATOM 908 C CA . GLY A 1 124 ? 5.186 -17.196 1.833 1.00 58.88 124 GLY A CA 1
ATOM 909 C C . GLY A 1 124 ? 5.382 -16.778 0.372 1.00 58.88 124 GLY A C 1
ATOM 910 O O . GLY A 1 124 ? 6.039 -17.494 -0.376 1.00 58.88 124 GLY A O 1
ATOM 911 N N . GLN A 1 125 ? 4.864 -15.616 -0.043 1.00 53.22 125 GLN A N 1
ATOM 912 C CA . GLN A 1 125 ? 5.145 -15.074 -1.380 1.00 53.22 125 GLN A CA 1
ATOM 913 C C . GLN A 1 125 ? 6.583 -14.543 -1.478 1.00 53.22 125 GLN A C 1
ATOM 915 O O . GLN A 1 125 ? 7.244 -14.785 -2.487 1.00 53.22 125 GLN A O 1
ATOM 920 N N . GLY A 1 126 ? 7.106 -13.923 -0.413 1.00 48.19 126 GLY A N 1
ATOM 921 C CA . GLY A 1 126 ? 8.480 -13.404 -0.369 1.00 48.19 126 GLY A CA 1
ATOM 922 C C . GLY A 1 126 ? 9.582 -14.474 -0.388 1.00 48.19 126 GLY A C 1
ATOM 923 O O . GLY A 1 126 ? 10.696 -14.194 -0.817 1.00 48.19 126 GLY A O 1
ATOM 924 N N . SER A 1 127 ? 9.292 -15.716 0.015 1.00 41.75 127 SER A N 1
ATOM 925 C CA . SER A 1 127 ? 10.258 -16.827 -0.061 1.00 41.75 127 SER A CA 1
ATOM 926 C C . SER A 1 127 ? 10.406 -17.439 -1.458 1.00 41.75 127 SER A C 1
ATOM 928 O O . SER A 1 127 ? 11.209 -18.348 -1.638 1.00 41.75 127 SER A O 1
ATOM 930 N N . THR A 1 128 ? 9.615 -16.987 -2.434 1.00 47.78 128 THR A N 1
ATOM 931 C CA . THR A 1 128 ? 9.689 -17.475 -3.824 1.00 47.78 128 THR A CA 1
ATOM 932 C C . THR A 1 128 ? 10.651 -16.659 -4.695 1.00 47.78 128 THR A C 1
ATOM 934 O O . THR A 1 128 ? 10.868 -17.033 -5.843 1.00 47.78 128 THR A O 1
ATOM 937 N N . ASP A 1 129 ? 11.236 -15.586 -4.145 1.00 45.56 129 ASP A N 1
ATOM 938 C CA . ASP A 1 129 ? 12.159 -14.662 -4.828 1.00 45.56 129 ASP A CA 1
ATOM 939 C C . ASP A 1 129 ? 13.646 -14.842 -4.429 1.00 45.56 129 ASP A C 1
ATOM 941 O O . ASP A 1 129 ? 14.471 -13.967 -4.696 1.00 45.56 129 ASP A O 1
ATOM 945 N N . THR A 1 130 ? 14.025 -15.976 -3.823 1.00 42.75 130 THR A N 1
ATOM 946 C CA . THR A 1 130 ? 15.441 -16.390 -3.670 1.00 42.75 130 THR A CA 1
ATOM 947 C C . THR A 1 130 ? 15.780 -17.542 -4.598 1.00 42.75 130 THR A C 1
ATOM 949 O O . THR A 1 130 ? 16.824 -17.468 -5.281 1.00 42.75 130 THR A O 1
#